Protein AF-A0AAN0T5A9-F1 (afdb_monomer_lite)

Secondary structure (DSSP, 8-state):
-PPP-S---HHHHHHHHHHSTTHHHHHHT-HHHHHHHHHHHHHHHHHHTHHHHHHHHHTT-HHHHHHH--HHHHTHHHHHHHHHHHHHHHHHHHHHHHHHHTTPPPPSS---SHHHHHHHHHHHHHHHHHTTTS-GGG-GGGGGGGSHHHHHHHHHHHHHHHHHHHHHHHHHTT-

Radius of gyration: 19.61 Å; chains: 1; bounding box: 58×26×52 Å

Organism: Heyndrickxia coagulans (NCBI:txid1398)

Foldseek 3Di:
DDQDQAADDLVLLLLLLLLPQLRLCVSLVVNVNSVVLRVLRVVLCVVQVQVVLVLCVLVVNNVVSVVRGDVVSVVVNVVSSVVSSVVSSVSSVVSVVVNVVVVNDHDPDDDDCSQLQSLLSVQLVCLLSCLVPDPCVVPVVSVVSNPSRVSSRVRSNVSSVVSVVVVVVVVVVVD

Structure (mmCIF, N/CA/C/O backbone):
data_AF-A0AAN0T5A9-F1
#
_entry.id   AF-A0AAN0T5A9-F1
#
loop_
_atom_site.group_PDB
_atom_site.id
_atom_site.type_symbol
_atom_site.label_atom_id
_atom_site.label_alt_id
_atom_site.label_comp_id
_atom_site.label_asym_id
_atom_site.label_entity_id
_atom_site.label_seq_id
_atom_site.pdbx_PDB_ins_code
_atom_site.Cartn_x
_atom_site.Cartn_y
_atom_site.Cartn_z
_atom_site.occupancy
_atom_site.B_iso_or_equiv
_atom_site.auth_seq_id
_atom_site.auth_comp_id
_atom_site.auth_asym_id
_atom_site.auth_atom_id
_atom_site.pdbx_PDB_model_num
ATOM 1 N N . MET A 1 1 ? -25.181 -9.055 3.491 1.00 51.00 1 MET A N 1
ATOM 2 C CA . MET A 1 1 ? -23.795 -8.916 3.990 1.00 51.00 1 MET A CA 1
ATOM 3 C C . MET A 1 1 ? -23.854 -8.723 5.496 1.00 51.00 1 MET A C 1
ATOM 5 O O . MET A 1 1 ? -24.549 -7.815 5.941 1.00 51.00 1 MET A O 1
ATOM 9 N N . GLU A 1 2 ? -23.212 -9.596 6.272 1.00 51.78 2 GLU A N 1
ATOM 10 C CA . GLU A 1 2 ? -23.085 -9.425 7.726 1.00 51.78 2 GLU A CA 1
ATOM 11 C C . GLU A 1 2 ? -22.367 -8.107 8.039 1.00 51.78 2 GLU A C 1
ATOM 13 O O . GLU A 1 2 ? -21.349 -7.779 7.429 1.00 51.78 2 GLU A O 1
ATOM 18 N N . LYS A 1 3 ? -22.914 -7.317 8.967 1.00 59.12 3 LYS A N 1
ATOM 19 C CA . LYS A 1 3 ? -22.280 -6.063 9.387 1.00 59.12 3 LYS A CA 1
ATOM 20 C C . LYS A 1 3 ? -21.057 -6.392 10.254 1.00 59.12 3 LYS A C 1
ATOM 22 O O . LYS A 1 3 ? -21.175 -7.250 11.127 1.00 59.12 3 LYS A O 1
ATOM 27 N N . PRO A 1 4 ? -19.919 -5.697 10.081 1.00 63.16 4 PRO A N 1
ATOM 28 C CA . PRO A 1 4 ? -18.722 -5.958 10.873 1.00 63.16 4 PRO A CA 1
ATOM 29 C C . PRO A 1 4 ? -19.014 -5.799 12.371 1.00 63.16 4 PRO A C 1
ATOM 31 O O . PRO A 1 4 ? -19.682 -4.851 12.783 1.00 63.16 4 PRO A O 1
ATOM 34 N N . THR A 1 5 ? -18.515 -6.743 13.171 1.00 74.56 5 THR A N 1
ATOM 35 C CA . THR A 1 5 ? -18.669 -6.798 14.638 1.00 74.56 5 THR A CA 1
ATOM 36 C C . THR A 1 5 ? -17.423 -6.325 15.389 1.00 74.56 5 THR A C 1
ATOM 38 O O . THR A 1 5 ? -17.465 -6.137 16.600 1.00 74.56 5 THR A O 1
ATOM 41 N N . ASN A 1 6 ? -16.316 -6.107 14.672 1.00 84.94 6 ASN A N 1
ATOM 42 C CA . ASN A 1 6 ? -15.004 -5.817 15.241 1.00 84.94 6 ASN A CA 1
ATOM 43 C C . ASN A 1 6 ? -14.445 -4.488 14.737 1.00 84.94 6 ASN A C 1
ATOM 45 O O . ASN A 1 6 ? -14.528 -4.181 13.545 1.00 84.94 6 ASN A O 1
ATOM 49 N N . TYR A 1 7 ? -13.791 -3.758 15.641 1.00 90.25 7 TYR A N 1
ATOM 50 C CA . TYR A 1 7 ? -13.063 -2.537 15.311 1.00 90.25 7 TYR A CA 1
ATOM 51 C C . TYR A 1 7 ? -11.946 -2.798 14.298 1.00 90.25 7 TYR A C 1
ATOM 53 O O . TYR A 1 7 ? -11.217 -3.792 14.368 1.00 90.25 7 TYR A O 1
ATOM 61 N N . LYS A 1 8 ? -11.774 -1.848 13.385 1.00 91.19 8 LYS A N 1
ATOM 62 C CA . LYS A 1 8 ? -10.734 -1.834 12.359 1.00 91.19 8 LYS A CA 1
ATOM 63 C C . LYS A 1 8 ? -9.715 -0.752 12.684 1.00 91.19 8 LYS A C 1
ATOM 65 O O . LYS A 1 8 ? -10.056 0.329 13.147 1.00 91.19 8 LYS A O 1
ATOM 70 N N . SER A 1 9 ? -8.436 -1.021 12.456 1.00 91.31 9 SER A N 1
ATOM 71 C CA . SER A 1 9 ? -7.390 -0.004 12.570 1.00 91.31 9 SER A CA 1
ATOM 72 C C . SER A 1 9 ? -7.294 0.756 11.243 1.00 91.31 9 SER A C 1
ATOM 74 O O . SER A 1 9 ? -6.902 0.145 10.248 1.00 91.31 9 SER A O 1
ATOM 76 N N . PRO A 1 10 ? -7.589 2.071 11.189 1.00 92.19 10 PRO A N 1
ATOM 77 C CA . PRO A 1 10 ? -7.497 2.830 9.939 1.00 92.19 10 PRO A CA 1
ATOM 78 C C . PRO A 1 10 ? -6.076 2.871 9.377 1.00 92.19 10 PRO A C 1
ATOM 80 O O . PRO A 1 10 ? -5.870 2.756 8.175 1.00 92.19 10 PRO A O 1
ATOM 83 N N . VAL A 1 11 ? -5.078 2.941 10.263 1.00 89.81 11 VAL A N 1
ATOM 84 C CA . VAL A 1 11 ? -3.662 2.876 9.877 1.00 89.81 11 VAL A CA 1
ATOM 85 C C . VAL A 1 11 ? -3.325 1.514 9.274 1.00 89.81 11 VAL A C 1
ATOM 87 O O . VAL A 1 11 ? -2.582 1.449 8.305 1.00 89.81 11 VAL A O 1
ATOM 90 N N . ALA A 1 12 ? -3.894 0.424 9.804 1.00 89.38 12 ALA A N 1
ATOM 91 C CA . ALA A 1 12 ? -3.700 -0.897 9.212 1.00 89.38 12 ALA A CA 1
ATOM 92 C C . ALA A 1 12 ? -4.299 -0.972 7.804 1.00 89.38 12 ALA A C 1
ATOM 94 O O . ALA A 1 12 ? -3.632 -1.452 6.898 1.00 89.38 12 ALA A O 1
ATOM 95 N N . ALA A 1 13 ? -5.522 -0.469 7.617 1.00 92.81 13 ALA A N 1
ATOM 96 C CA . ALA A 1 13 ? -6.178 -0.437 6.311 1.00 92.81 13 ALA A CA 1
ATOM 97 C C . ALA A 1 13 ? -5.364 0.363 5.273 1.00 92.81 13 ALA A C 1
ATOM 99 O O . ALA A 1 13 ? -5.230 -0.062 4.125 1.00 92.81 13 ALA A O 1
ATOM 100 N N . LEU A 1 14 ? -4.771 1.484 5.697 1.00 92.06 14 LEU A N 1
ATOM 101 C CA . LEU A 1 14 ? -3.892 2.309 4.866 1.00 92.06 14 LEU A CA 1
ATOM 102 C C . LEU A 1 14 ? -2.606 1.565 4.491 1.00 92.06 14 LEU A C 1
ATOM 104 O O . LEU A 1 14 ? -2.291 1.470 3.311 1.00 92.06 14 LEU A O 1
ATOM 108 N N . LEU A 1 15 ? -1.897 0.995 5.472 1.00 88.19 15 LEU A N 1
ATOM 109 C CA . LEU A 1 15 ? -0.663 0.238 5.228 1.00 88.19 15 LEU A CA 1
ATOM 110 C C . LEU A 1 15 ? -0.907 -0.961 4.307 1.00 88.19 15 LEU A C 1
ATOM 112 O O . LEU A 1 15 ? -0.128 -1.203 3.393 1.00 88.19 15 LEU A O 1
ATOM 116 N N . TRP A 1 16 ? -2.015 -1.678 4.494 1.00 89.62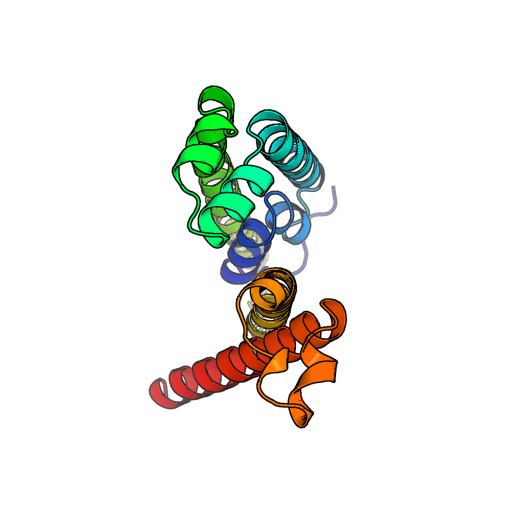 16 TRP A N 1
ATOM 117 C CA . TRP A 1 16 ? -2.387 -2.770 3.599 1.00 89.62 16 TRP A CA 1
ATOM 118 C C . TRP A 1 16 ? -2.658 -2.286 2.172 1.00 89.62 16 TRP A C 1
ATOM 120 O O . TRP A 1 16 ? -2.176 -2.912 1.238 1.00 89.62 16 TRP A O 1
ATOM 130 N N . SER A 1 17 ? -3.343 -1.152 1.996 1.00 92.00 17 SER A N 1
ATOM 131 C CA . SER A 1 17 ? -3.570 -0.564 0.662 1.00 92.00 17 SER A CA 1
ATOM 132 C C . SER A 1 17 ? -2.295 -0.045 0.005 1.00 92.00 17 SER A C 1
ATOM 134 O O . SER A 1 17 ? -2.210 -0.026 -1.215 1.00 92.00 17 SER A O 1
ATOM 136 N N . PHE A 1 18 ? -1.317 0.390 0.802 1.00 89.25 18 PHE A N 1
ATOM 137 C CA . PHE A 1 18 ? -0.010 0.799 0.299 1.00 89.25 18 PHE A CA 1
ATOM 138 C C . 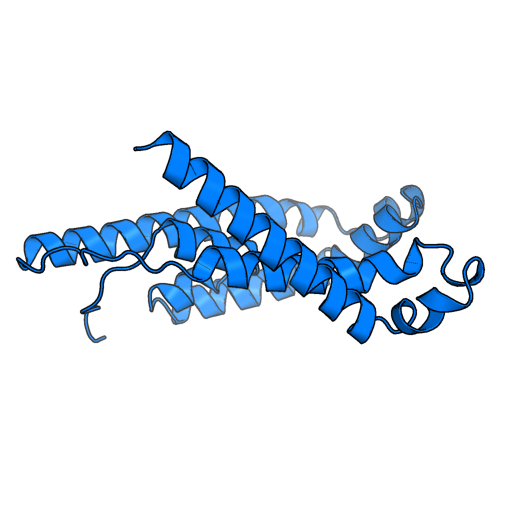PHE A 1 18 ? 0.827 -0.400 -0.154 1.00 89.25 18 PHE A C 1
ATOM 140 O O . PHE A 1 18 ? 1.537 -0.301 -1.145 1.00 89.25 18 PHE A O 1
ATOM 147 N N . ALA A 1 19 ? 0.748 -1.528 0.564 1.00 86.19 19 ALA A N 1
ATOM 148 C CA . ALA A 1 19 ? 1.436 -2.756 0.165 1.00 86.19 19 ALA A CA 1
ATOM 149 C C . ALA A 1 19 ? 0.908 -3.286 -1.175 1.00 86.19 19 ALA A C 1
ATOM 151 O O . ALA A 1 19 ? 1.693 -3.718 -2.012 1.00 86.19 19 ALA A O 1
ATOM 152 N N . LEU A 1 20 ? -0.415 -3.263 -1.352 1.00 88.19 20 LEU A N 1
ATOM 153 C CA . LEU A 1 20 ? -1.068 -3.575 -2.615 1.00 88.19 20 LEU A CA 1
ATOM 154 C C . LEU A 1 20 ? -2.473 -2.948 -2.630 1.00 88.19 20 LEU A C 1
ATOM 156 O O . LEU A 1 20 ? -3.284 -3.254 -1.741 1.00 88.19 20 LEU A O 1
ATOM 160 N N . PRO A 1 21 ? -2.807 -2.107 -3.622 1.00 93.81 21 PRO A N 1
ATOM 161 C CA . PRO A 1 21 ? -4.171 -1.628 -3.806 1.00 93.81 21 PRO A CA 1
ATOM 162 C C . PRO A 1 21 ? -5.189 -2.779 -3.806 1.00 93.81 21 PRO A C 1
ATOM 164 O O . PRO A 1 21 ? -4.998 -3.811 -4.445 1.00 93.81 21 PRO A O 1
ATOM 167 N N . GLY A 1 22 ? -6.263 -2.628 -3.026 1.00 94.31 22 GLY A N 1
ATOM 168 C CA . GLY A 1 22 ? -7.275 -3.667 -2.801 1.00 94.31 22 GLY A CA 1
ATOM 169 C C . GLY A 1 22 ? -7.152 -4.414 -1.466 1.00 94.31 22 GLY A C 1
ATOM 170 O O . GLY A 1 22 ? -8.165 -4.835 -0.899 1.00 94.31 22 GLY A O 1
ATOM 171 N N . PHE A 1 23 ? -5.955 -4.530 -0.878 1.00 93.69 23 PHE A N 1
ATOM 172 C CA . PHE A 1 23 ? -5.785 -5.244 0.398 1.00 93.69 23 PHE A CA 1
ATOM 173 C C . PHE A 1 23 ? -6.427 -4.524 1.590 1.00 93.69 23 PHE A C 1
ATOM 175 O O . PHE A 1 23 ? -6.964 -5.177 2.487 1.00 93.69 23 PHE A O 1
ATOM 182 N N . GLY A 1 24 ? -6.435 -3.188 1.619 1.00 93.81 24 GLY A N 1
ATOM 183 C CA . GLY A 1 24 ? -7.143 -2.449 2.671 1.00 93.81 24 GLY A CA 1
ATOM 184 C C . GLY A 1 24 ? -8.663 -2.609 2.596 1.00 93.81 24 GLY A C 1
ATOM 185 O O . GLY A 1 24 ? -9.333 -2.666 3.627 1.00 93.81 24 GLY A O 1
ATOM 186 N N . GLN A 1 25 ? -9.211 -2.756 1.391 1.00 96.69 25 GLN A N 1
ATOM 187 C CA . GLN A 1 25 ? -10.626 -3.047 1.172 1.00 96.69 25 GLN A CA 1
ATOM 188 C C . GLN A 1 25 ? -10.972 -4.456 1.656 1.00 96.69 25 GLN A C 1
ATOM 190 O O . GLN A 1 25 ? -11.945 -4.623 2.393 1.00 96.69 25 GLN A O 1
ATOM 195 N N . PHE A 1 26 ? -10.130 -5.452 1.362 1.00 95.06 26 PHE A N 1
ATOM 196 C CA . PHE A 1 26 ? -10.268 -6.789 1.947 1.00 95.06 26 PHE A CA 1
ATOM 197 C C . PHE A 1 26 ? -10.179 -6.777 3.470 1.00 95.06 26 PHE A C 1
ATOM 199 O O . PHE A 1 26 ? -10.999 -7.407 4.137 1.00 95.06 26 PHE A O 1
ATOM 206 N N . TYR A 1 27 ? -9.248 -6.009 4.037 1.00 93.12 27 TYR A N 1
ATOM 207 C CA . TYR A 1 27 ? -9.143 -5.837 5.484 1.00 93.12 27 TYR A CA 1
ATOM 208 C C . TYR A 1 27 ? -10.442 -5.289 6.104 1.00 93.12 27 TYR A C 1
ATOM 210 O O . TYR A 1 27 ? -10.837 -5.709 7.199 1.00 93.12 27 TYR A O 1
ATOM 218 N N . ASN A 1 28 ? -11.133 -4.390 5.401 1.00 94.44 28 ASN A N 1
ATOM 219 C CA . ASN A 1 28 ? -12.409 -3.817 5.827 1.00 94.44 28 ASN A CA 1
ATOM 220 C C . ASN A 1 28 ? -13.628 -4.711 5.535 1.00 94.44 28 ASN A C 1
ATOM 222 O O . ASN A 1 28 ? -14.683 -4.478 6.119 1.00 94.44 28 ASN A O 1
ATOM 226 N N . GLY A 1 29 ? -13.477 -5.754 4.714 1.00 94.06 29 GLY A N 1
ATOM 227 C CA . GLY A 1 29 ? -14.562 -6.648 4.291 1.00 94.06 29 GLY A CA 1
ATOM 228 C C . GLY A 1 29 ? -15.291 -6.204 3.017 1.00 94.06 29 GLY A C 1
ATOM 229 O O . GLY A 1 29 ? -16.291 -6.811 2.643 1.00 94.06 29 GLY A O 1
ATOM 230 N N . ASP A 1 30 ? -14.797 -5.179 2.320 1.00 94.88 30 ASP A N 1
ATOM 231 C CA . ASP A 1 30 ? -15.366 -4.712 1.053 1.00 94.88 30 ASP A CA 1
ATOM 232 C C . ASP A 1 30 ? -14.768 -5.512 -0.122 1.00 94.88 30 ASP A C 1
ATOM 234 O O . ASP A 1 30 ? -13.999 -4.995 -0.933 1.00 94.88 30 ASP A O 1
ATOM 238 N N . TYR A 1 31 ? -15.095 -6.807 -0.203 1.00 95.44 31 TYR A N 1
ATOM 239 C CA . TYR A 1 31 ? -14.435 -7.750 -1.120 1.00 95.44 31 TYR A CA 1
ATOM 240 C C . TYR A 1 31 ? -14.560 -7.392 -2.601 1.00 95.44 31 TYR A C 1
ATOM 242 O O . TYR A 1 31 ? -13.590 -7.519 -3.343 1.00 95.44 31 TYR A O 1
ATOM 250 N N . LEU A 1 32 ? -15.726 -6.908 -3.033 1.00 96.31 32 LEU A N 1
ATOM 251 C CA . LEU A 1 32 ? -15.934 -6.526 -4.430 1.00 96.31 32 LEU A CA 1
ATOM 252 C C . LEU A 1 32 ? -15.002 -5.375 -4.840 1.00 96.31 32 LEU A C 1
ATOM 254 O O . LEU A 1 32 ? -14.351 -5.445 -5.879 1.00 96.31 32 LEU A O 1
ATOM 258 N N . LEU A 1 33 ? -14.897 -4.346 -3.993 1.00 95.25 33 LEU A N 1
ATOM 259 C CA . LEU A 1 33 ? -13.987 -3.221 -4.220 1.00 95.25 33 LEU A CA 1
ATOM 260 C C . LEU A 1 33 ? -12.524 -3.653 -4.112 1.00 95.25 33 LEU A C 1
ATOM 262 O O . LEU A 1 33 ? -11.704 -3.214 -4.910 1.00 95.25 33 LEU A O 1
ATOM 266 N N . GLY A 1 34 ? -12.199 -4.536 -3.164 1.00 96.62 34 GLY A N 1
ATOM 267 C CA . GLY A 1 34 ? -10.850 -5.086 -3.033 1.00 96.62 34 GLY A CA 1
ATOM 268 C C . GLY A 1 34 ? -10.394 -5.832 -4.282 1.00 96.62 34 GLY A C 1
ATOM 269 O O . GLY A 1 34 ? -9.292 -5.592 -4.768 1.00 96.62 34 GLY A O 1
ATOM 270 N N . PHE A 1 35 ? -11.266 -6.665 -4.853 1.00 97.31 35 PHE A N 1
ATOM 271 C CA . PHE A 1 35 ? -10.986 -7.356 -6.108 1.00 97.31 35 PHE A CA 1
ATOM 272 C C . PHE A 1 35 ? -10.843 -6.381 -7.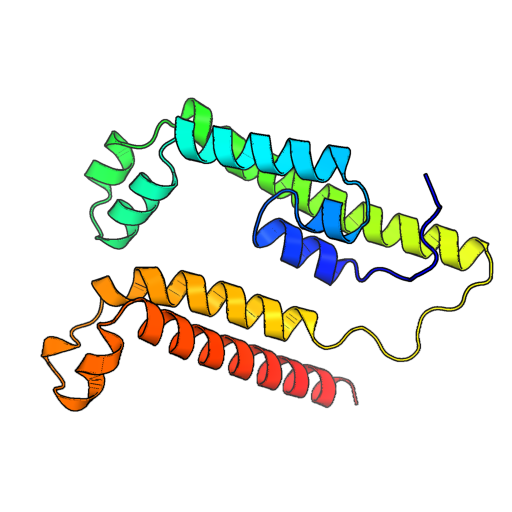282 1.00 97.31 35 PHE A C 1
ATOM 274 O O . PHE A 1 35 ? -9.898 -6.501 -8.058 1.00 97.31 35 PHE A O 1
ATOM 281 N N . LEU A 1 36 ? -11.733 -5.387 -7.387 1.00 97.12 36 LEU A N 1
ATOM 282 C CA . LEU A 1 36 ? -11.675 -4.379 -8.447 1.00 97.12 36 LEU A CA 1
ATOM 283 C C . LEU A 1 36 ? -10.352 -3.603 -8.426 1.00 97.12 36 LEU A C 1
ATOM 285 O O . LEU A 1 36 ? -9.708 -3.469 -9.463 1.00 97.12 36 LEU A O 1
ATOM 289 N N . PHE A 1 37 ? -9.929 -3.118 -7.257 1.00 96.81 37 PHE A N 1
ATOM 290 C CA . PHE A 1 37 ? -8.675 -2.376 -7.140 1.00 96.81 37 PHE A CA 1
ATOM 291 C C . PHE A 1 37 ? -7.450 -3.242 -7.395 1.00 96.81 37 PHE A C 1
ATOM 293 O O . PHE A 1 37 ? -6.520 -2.773 -8.039 1.00 96.81 37 PHE A O 1
ATOM 300 N N . MET A 1 38 ? -7.461 -4.503 -6.964 1.00 95.62 38 MET A N 1
ATOM 301 C CA . MET A 1 38 ? -6.379 -5.433 -7.278 1.00 95.62 38 MET A CA 1
ATOM 302 C C . MET A 1 38 ? -6.284 -5.706 -8.782 1.00 95.62 38 MET A C 1
ATOM 304 O O . MET A 1 38 ? -5.196 -5.673 -9.347 1.00 95.62 38 MET A O 1
ATOM 308 N N . ALA A 1 39 ? -7.413 -5.957 -9.448 1.00 96.50 39 ALA A N 1
ATOM 309 C CA . ALA A 1 39 ? -7.435 -6.163 -10.892 1.00 96.50 39 ALA A CA 1
ATOM 310 C C . ALA A 1 39 ? -6.952 -4.913 -11.643 1.00 96.50 39 ALA A C 1
ATOM 312 O O . ALA A 1 39 ? -6.171 -5.020 -12.591 1.00 96.50 39 ALA A O 1
ATOM 313 N N . LEU A 1 40 ? -7.376 -3.728 -11.194 1.00 95.69 40 LEU A N 1
ATOM 314 C CA . LEU A 1 40 ? -6.956 -2.453 -11.765 1.00 95.69 40 LEU A CA 1
ATOM 315 C C . LEU A 1 40 ? -5.455 -2.211 -11.568 1.00 95.69 40 LEU A C 1
ATOM 317 O O . LEU A 1 40 ? -4.780 -1.834 -12.518 1.00 95.69 40 LEU A O 1
ATOM 321 N N . GLU A 1 41 ? -4.930 -2.489 -10.379 1.00 94.12 41 GLU A N 1
ATOM 322 C CA . GLU A 1 41 ? -3.504 -2.396 -10.062 1.00 94.12 41 GLU A CA 1
ATOM 323 C C . GLU A 1 41 ? -2.659 -3.293 -10.968 1.00 94.12 41 GLU A C 1
ATOM 325 O O . GLU A 1 41 ? -1.716 -2.826 -11.603 1.00 94.12 41 GLU A O 1
ATOM 330 N N . LEU A 1 42 ? -3.032 -4.570 -11.094 1.00 94.00 42 LEU A N 1
ATOM 331 C CA . LEU A 1 42 ? -2.333 -5.512 -11.970 1.00 94.00 42 LEU A CA 1
ATOM 332 C C . LEU A 1 42 ? -2.391 -5.066 -13.436 1.00 94.00 42 LEU A C 1
ATOM 334 O O . LEU A 1 42 ? -1.392 -5.153 -14.151 1.00 94.00 42 LEU A O 1
ATOM 338 N N . THR A 1 43 ? -3.541 -4.548 -13.873 1.00 96.44 43 THR A N 1
ATOM 339 C CA . THR A 1 43 ? -3.732 -4.045 -15.238 1.00 96.44 43 THR A CA 1
ATOM 340 C C . THR A 1 43 ? -2.855 -2.826 -15.503 1.00 96.44 43 THR A C 1
ATOM 342 O O . THR A 1 43 ? -2.111 -2.817 -16.481 1.00 96.44 43 THR A O 1
ATOM 345 N N . ILE A 1 44 ? -2.896 -1.817 -14.629 1.00 95.62 44 ILE A N 1
ATOM 346 C CA . ILE A 1 44 ? -2.092 -0.598 -14.769 1.00 95.62 44 ILE A CA 1
ATOM 347 C C . ILE A 1 44 ? -0.611 -0.950 -14.728 1.00 95.62 44 ILE A C 1
ATOM 349 O O . ILE A 1 44 ? 0.131 -0.502 -15.598 1.00 95.62 44 ILE A O 1
ATOM 353 N N . ASN A 1 45 ? -0.169 -1.770 -13.771 1.00 93.00 45 ASN A N 1
ATOM 354 C CA . ASN A 1 45 ? 1.231 -2.165 -13.646 1.00 93.00 45 ASN A CA 1
ATOM 355 C C . ASN A 1 45 ? 1.740 -2.868 -14.916 1.00 93.00 45 ASN A C 1
ATOM 357 O O . ASN A 1 45 ? 2.807 -2.524 -15.431 1.00 93.00 45 ASN A O 1
ATOM 361 N N . HIS A 1 46 ? 0.944 -3.792 -15.461 1.00 94.50 46 HIS A N 1
ATOM 362 C CA . HIS A 1 46 ? 1.286 -4.508 -16.684 1.00 94.50 46 HIS A CA 1
ATOM 363 C C . HIS A 1 46 ? 1.318 -3.585 -17.911 1.00 94.50 46 HIS A C 1
ATOM 365 O O . HIS A 1 46 ? 2.328 -3.541 -18.612 1.00 94.50 46 HIS A O 1
ATOM 371 N N . GLN A 1 47 ? 0.256 -2.808 -18.143 1.00 97.12 47 GLN A N 1
ATOM 372 C CA . GLN A 1 47 ? 0.132 -1.940 -19.321 1.00 97.12 47 GLN A CA 1
ATOM 373 C C . GLN A 1 47 ? 1.138 -0.782 -19.315 1.00 97.12 47 GLN A C 1
ATOM 375 O O . GLN A 1 47 ? 1.676 -0.413 -20.357 1.00 97.12 47 GLN A O 1
ATOM 380 N N . SER A 1 48 ? 1.441 -0.230 -18.138 1.00 96.12 48 SER A N 1
ATOM 381 C CA . SER A 1 48 ? 2.456 0.821 -17.980 1.00 96.12 48 SER A CA 1
ATOM 382 C C . SER A 1 48 ? 3.888 0.299 -18.054 1.00 96.12 48 SER A C 1
ATOM 384 O O . SER A 1 48 ? 4.809 1.094 -18.224 1.00 96.12 48 SER A O 1
ATOM 386 N N . ARG A 1 49 ? 4.101 -1.018 -17.912 1.00 94.81 49 ARG A N 1
ATOM 387 C CA . ARG A 1 49 ? 5.428 -1.635 -17.733 1.00 94.81 49 ARG A CA 1
ATOM 388 C C . ARG A 1 49 ? 6.189 -1.039 -16.540 1.00 94.81 49 ARG A C 1
ATOM 390 O O . ARG A 1 49 ? 7.420 -1.010 -16.534 1.00 94.81 49 ARG A O 1
ATOM 397 N N . LEU A 1 50 ? 5.460 -0.592 -15.512 1.00 89.81 50 LEU A N 1
ATOM 398 C CA . LEU A 1 50 ? 6.012 0.142 -14.371 1.00 89.81 50 LEU A CA 1
ATOM 399 C C . LEU A 1 50 ? 7.098 -0.647 -13.633 1.00 89.81 50 LEU A C 1
ATOM 401 O O . LEU A 1 50 ? 8.162 -0.101 -13.360 1.00 89.81 50 LEU A O 1
ATOM 405 N N . ASN A 1 51 ? 6.875 -1.938 -13.363 1.00 89.25 51 ASN A N 1
ATOM 406 C CA . ASN A 1 51 ? 7.872 -2.771 -12.679 1.00 89.25 51 ASN A CA 1
ATOM 407 C C . ASN A 1 51 ? 9.194 -2.852 -13.456 1.00 89.25 51 ASN A C 1
ATOM 409 O O . ASN A 1 51 ? 10.263 -2.823 -12.854 1.00 89.25 51 ASN A O 1
ATOM 413 N N . LEU A 1 52 ? 9.136 -2.913 -14.789 1.00 88.88 52 LEU A N 1
ATOM 414 C CA . LEU A 1 52 ? 10.337 -2.945 -15.622 1.00 88.88 52 LEU A CA 1
ATOM 415 C C . LEU A 1 52 ? 11.062 -1.593 -15.606 1.00 88.88 52 LEU A C 1
ATOM 417 O O . LEU A 1 52 ? 12.284 -1.555 -15.487 1.00 88.88 52 LEU A O 1
ATOM 421 N N . ALA A 1 53 ? 10.316 -0.489 -15.668 1.00 89.44 53 ALA A N 1
ATOM 422 C CA . ALA A 1 53 ? 10.879 0.852 -15.544 1.00 89.44 53 ALA A CA 1
ATOM 423 C C . ALA A 1 53 ? 11.567 1.064 -14.183 1.00 89.44 53 ALA A C 1
ATOM 425 O O . ALA A 1 53 ? 12.653 1.636 -14.123 1.00 89.44 53 ALA A O 1
ATOM 426 N N . ILE A 1 54 ? 10.978 0.540 -13.102 1.00 85.75 54 ILE A N 1
ATOM 427 C CA . ILE A 1 54 ? 11.569 0.548 -11.758 1.00 85.75 54 ILE A CA 1
ATOM 428 C C . ILE A 1 54 ? 12.868 -0.270 -11.719 1.00 85.75 54 ILE A C 1
ATOM 430 O O . ILE A 1 54 ? 13.845 0.187 -11.133 1.00 85.75 54 ILE A O 1
ATOM 434 N N . ILE A 1 55 ? 12.918 -1.443 -12.362 1.00 84.62 55 ILE A N 1
ATOM 435 C CA . ILE A 1 55 ? 14.150 -2.247 -12.456 1.00 84.62 55 ILE A CA 1
ATOM 436 C C . ILE A 1 55 ? 15.268 -1.457 -13.150 1.00 84.62 55 ILE A C 1
ATOM 438 O O . ILE A 1 55 ? 16.386 -1.419 -12.641 1.00 84.62 55 ILE A O 1
ATOM 442 N N . TYR A 1 56 ? 14.975 -0.783 -14.265 1.00 85.62 56 TYR A N 1
ATOM 443 C CA . TYR A 1 56 ? 15.961 0.065 -14.942 1.00 85.62 56 TYR A CA 1
ATOM 444 C C . TYR A 1 56 ? 16.403 1.259 -14.091 1.00 85.62 56 TYR A C 1
ATOM 446 O O . TYR A 1 56 ? 17.593 1.562 -14.050 1.00 85.62 56 TYR A O 1
ATOM 454 N N . ALA A 1 57 ? 15.474 1.906 -13.380 1.00 78.38 57 ALA A N 1
ATOM 455 C CA . ALA A 1 57 ? 15.796 2.991 -12.455 1.00 78.38 57 ALA A CA 1
ATOM 456 C C . ALA A 1 57 ? 16.712 2.515 -11.320 1.00 78.38 57 ALA A C 1
ATOM 458 O O . ALA A 1 57 ? 17.628 3.228 -10.921 1.00 78.38 57 ALA A O 1
ATOM 459 N N . PHE A 1 58 ? 16.494 1.292 -10.832 1.00 76.62 58 PHE A N 1
ATOM 460 C CA . PHE A 1 58 ? 17.394 0.665 -9.881 1.00 76.62 58 PHE A CA 1
ATOM 461 C C . PHE A 1 58 ? 18.779 0.416 -10.502 1.00 76.62 58 PHE A C 1
ATOM 463 O O . PHE A 1 58 ? 19.784 0.759 -9.903 1.00 76.62 58 PHE A O 1
ATOM 470 N N . GLN A 1 59 ? 18.878 -0.056 -11.739 1.00 84.50 59 GLN A N 1
ATOM 471 C CA . GLN A 1 59 ? 20.170 -0.220 -12.426 1.00 84.50 59 GLN A CA 1
ATOM 472 C C . GLN A 1 59 ? 20.850 1.103 -12.840 1.00 84.50 59 GLN A C 1
ATOM 474 O O . GLN A 1 59 ? 21.777 1.077 -13.647 1.00 84.50 59 GLN A O 1
ATOM 479 N N . GLU A 1 60 ? 20.373 2.252 -12.347 1.00 81.56 60 GLU A N 1
ATOM 480 C CA . GLU A 1 60 ? 20.818 3.602 -12.726 1.00 81.56 60 GLU A CA 1
ATOM 481 C C . GLU A 1 60 ? 20.702 3.881 -14.240 1.00 81.56 60 GLU A C 1
ATOM 483 O O . GLU A 1 60 ? 21.280 4.827 -14.773 1.00 81.56 60 GLU A O 1
ATOM 488 N N . ASN A 1 61 ? 19.905 3.081 -14.953 1.00 87.69 61 ASN A N 1
ATOM 489 C CA . ASN A 1 61 ? 19.702 3.170 -16.392 1.00 87.69 61 ASN A CA 1
ATOM 490 C C . ASN A 1 61 ? 18.387 3.893 -16.706 1.00 87.69 61 ASN A C 1
ATOM 492 O O . ASN A 1 61 ? 17.412 3.311 -17.189 1.00 87.69 61 ASN A O 1
ATOM 496 N N . PHE A 1 62 ? 18.349 5.184 -16.384 1.00 88.88 62 PHE A N 1
ATOM 497 C CA . PHE A 1 62 ? 17.130 5.988 -16.483 1.00 88.88 62 PHE A CA 1
ATOM 498 C C . PHE A 1 62 ? 16.633 6.161 -17.921 1.00 88.88 62 PHE A C 1
ATOM 500 O O . PHE A 1 62 ? 15.423 6.174 -18.131 1.00 88.88 62 PHE A O 1
ATOM 507 N N . GLU A 1 63 ? 17.529 6.228 -18.914 1.00 94.62 63 GLU A N 1
ATOM 508 C CA . GLU A 1 63 ? 17.129 6.327 -20.325 1.00 94.62 63 GLU A CA 1
ATOM 509 C C . GLU A 1 63 ? 16.281 5.129 -20.747 1.00 94.62 63 GLU A C 1
ATOM 511 O O . GLU A 1 63 ? 15.154 5.300 -21.216 1.00 94.62 63 GLU A O 1
ATOM 516 N N . ASN A 1 64 ? 16.762 3.905 -20.504 1.00 91.19 64 ASN A N 1
ATOM 517 C CA . ASN A 1 64 ? 15.977 2.714 -20.818 1.00 91.19 64 ASN A CA 1
ATOM 518 C C . ASN A 1 64 ? 14.687 2.659 -19.997 1.00 91.19 64 ASN A C 1
ATOM 520 O O . ASN A 1 64 ? 13.650 2.280 -20.537 1.00 91.19 64 ASN A O 1
ATOM 524 N N . GLY A 1 65 ? 14.715 3.100 -18.735 1.00 91.00 65 GLY A N 1
ATOM 525 C CA . GLY A 1 65 ? 13.515 3.240 -17.907 1.00 91.00 65 GLY A CA 1
ATOM 526 C C . GLY A 1 65 ? 12.444 4.130 -18.551 1.00 91.00 65 GLY A C 1
ATOM 527 O O . GLY A 1 65 ? 11.278 3.739 -18.618 1.00 91.00 65 GLY A O 1
ATOM 528 N N . HIS A 1 66 ? 12.842 5.288 -19.082 1.00 93.06 66 HIS A N 1
ATOM 529 C CA . HIS A 1 66 ? 11.958 6.217 -19.791 1.00 93.06 66 HIS A CA 1
ATOM 530 C C . HIS A 1 66 ? 11.459 5.669 -21.131 1.00 93.06 66 HIS A C 1
ATOM 532 O O . HIS A 1 66 ? 10.317 5.926 -21.505 1.00 93.06 66 HIS A O 1
ATOM 538 N N . HIS A 1 67 ? 12.273 4.883 -21.838 1.00 95.31 67 HIS A N 1
ATOM 539 C CA . HIS A 1 67 ? 11.868 4.269 -23.102 1.00 95.31 67 HIS A CA 1
ATOM 540 C C . HIS A 1 67 ? 10.888 3.105 -22.933 1.00 95.31 67 HIS A C 1
ATOM 542 O O . HIS A 1 67 ? 10.057 2.875 -23.813 1.00 95.31 67 HIS A O 1
ATOM 548 N N . VAL A 1 68 ? 10.977 2.340 -21.839 1.00 95.31 68 VAL A N 1
ATOM 549 C CA . VAL A 1 68 ? 10.103 1.173 -21.651 1.00 95.31 68 VAL A CA 1
ATOM 550 C C . VAL A 1 68 ? 8.766 1.498 -21.007 1.00 95.31 68 VAL A C 1
ATOM 552 O O . VAL A 1 68 ? 7.819 0.741 -21.235 1.00 95.31 68 VAL A O 1
ATOM 555 N N . ILE A 1 69 ? 8.680 2.563 -20.204 1.00 95.12 69 ILE A N 1
ATOM 556 C CA . ILE A 1 69 ? 7.448 2.913 -19.497 1.00 95.12 69 ILE A CA 1
ATOM 557 C C . ILE A 1 69 ? 6.404 3.474 -20.469 1.00 95.12 69 ILE A C 1
ATOM 559 O O . ILE A 1 69 ? 6.680 4.361 -21.273 1.00 95.12 69 ILE A O 1
ATOM 563 N N . ASN A 1 70 ? 5.170 2.984 -20.371 1.00 96.62 70 ASN A N 1
ATOM 564 C CA . ASN A 1 70 ? 4.030 3.635 -21.005 1.00 96.62 70 ASN A CA 1
ATOM 565 C C . ASN A 1 70 ? 3.432 4.647 -20.017 1.00 96.62 70 ASN A C 1
ATOM 567 O O . ASN A 1 70 ? 2.784 4.279 -19.033 1.00 96.62 70 ASN A O 1
ATOM 571 N N . TYR A 1 71 ? 3.667 5.931 -20.290 1.00 93.62 71 TYR A N 1
ATOM 572 C CA . TYR A 1 71 ? 3.239 7.038 -19.436 1.00 93.62 71 TYR A CA 1
ATOM 573 C C . TYR A 1 71 ? 1.722 7.216 -19.365 1.00 93.62 71 TYR A C 1
ATOM 575 O O . TYR A 1 71 ? 1.220 7.588 -18.308 1.00 93.62 71 TYR A O 1
ATOM 583 N N . GLU A 1 72 ? 0.987 6.934 -20.443 1.00 95.25 72 GLU A N 1
ATOM 584 C CA . GLU A 1 72 ? -0.475 7.071 -20.473 1.00 95.25 72 GLU A CA 1
ATOM 585 C C . GLU A 1 72 ? -1.111 6.178 -19.409 1.00 95.25 72 GLU A C 1
ATOM 587 O O . GLU A 1 72 ? -1.922 6.637 -18.609 1.00 95.25 72 GLU A O 1
ATOM 592 N N . TRP A 1 73 ? -0.653 4.927 -19.329 1.00 95.50 73 TRP A N 1
ATOM 593 C CA . TRP A 1 73 ? -1.052 4.007 -18.269 1.00 95.50 73 TRP A CA 1
ATOM 594 C C . TRP A 1 73 ? -0.413 4.356 -16.921 1.00 95.50 73 TRP A C 1
ATOM 596 O O . TRP A 1 73 ? -1.081 4.299 -15.889 1.00 95.50 73 TRP A O 1
ATOM 606 N N . GLY A 1 74 ? 0.864 4.748 -16.914 1.00 91.38 74 GLY A N 1
ATOM 607 C CA . GLY A 1 74 ? 1.612 5.057 -15.693 1.00 91.38 74 GLY A CA 1
ATOM 608 C C . GLY A 1 74 ? 1.020 6.210 -14.875 1.00 91.38 74 GLY A C 1
ATOM 609 O O . GLY A 1 74 ? 1.030 6.154 -13.647 1.00 91.38 74 GLY A O 1
ATOM 610 N N . MET A 1 75 ? 0.438 7.221 -15.527 1.00 92.81 75 MET A N 1
ATOM 611 C CA . MET A 1 75 ? -0.187 8.365 -14.848 1.00 92.81 75 MET A CA 1
ATOM 612 C C . MET A 1 75 ? -1.407 7.983 -14.000 1.00 92.81 75 MET A C 1
ATOM 614 O O . MET A 1 75 ? -1.700 8.668 -13.020 1.00 92.81 75 MET A O 1
ATOM 618 N N . PHE A 1 76 ? -2.096 6.879 -14.310 1.00 93.19 76 PHE A N 1
ATOM 619 C CA . PHE A 1 76 ? -3.220 6.410 -13.495 1.00 93.19 76 PHE A CA 1
ATOM 620 C C . PHE A 1 76 ? -2.776 5.819 -12.155 1.00 93.19 76 PHE A C 1
ATOM 622 O O . PHE A 1 76 ? -3.537 5.867 -11.187 1.00 93.19 76 PHE A O 1
ATOM 629 N N . TYR A 1 77 ? -1.552 5.293 -12.073 1.00 90.38 77 TYR A N 1
ATOM 630 C CA . TYR A 1 77 ? -1.037 4.614 -10.886 1.00 90.38 77 TYR A CA 1
ATOM 631 C C . TYR A 1 77 ? -1.106 5.472 -9.606 1.00 90.38 77 TYR A C 1
ATOM 633 O O . TYR A 1 77 ? -1.752 5.040 -8.648 1.00 90.38 77 TYR A O 1
ATOM 641 N N . PRO A 1 78 ? -0.534 6.698 -9.543 1.00 90.88 78 PRO A N 1
ATOM 642 C CA . PRO A 1 78 ? -0.614 7.523 -8.335 1.00 90.88 78 PRO A CA 1
ATOM 643 C C . PRO A 1 78 ? -2.057 7.881 -7.955 1.00 90.88 78 PRO A C 1
ATOM 645 O O . PRO A 1 78 ? -2.386 7.915 -6.769 1.00 90.88 78 PRO A O 1
ATOM 648 N N . SER A 1 79 ? -2.937 8.114 -8.933 1.00 93.69 79 SER A N 1
ATOM 649 C CA . SER A 1 79 ? -4.347 8.430 -8.681 1.00 93.69 79 SER A CA 1
ATOM 650 C C . SER A 1 79 ? -5.096 7.246 -8.070 1.00 93.69 79 SER A C 1
ATOM 652 O O . SER A 1 79 ? -5.781 7.408 -7.057 1.00 93.69 79 SER A O 1
ATOM 654 N N . VAL A 1 80 ? -4.937 6.051 -8.647 1.00 94.12 80 VAL A N 1
ATOM 655 C CA . VAL A 1 80 ? -5.575 4.821 -8.158 1.00 94.12 80 VAL A CA 1
ATOM 656 C C . VAL A 1 80 ? -5.040 4.448 -6.783 1.00 94.12 80 VAL A C 1
ATOM 658 O O . VAL A 1 80 ? -5.835 4.185 -5.880 1.00 94.12 80 VAL A O 1
ATOM 661 N N . LEU A 1 81 ? -3.720 4.503 -6.588 1.00 92.19 81 LEU A N 1
ATOM 662 C CA . LEU A 1 81 ? -3.084 4.238 -5.302 1.00 92.19 81 LEU A CA 1
ATOM 663 C C . LEU A 1 81 ? -3.642 5.172 -4.219 1.00 92.19 81 LEU A C 1
ATOM 665 O O . LEU A 1 81 ? -4.198 4.703 -3.225 1.00 92.19 81 LEU A O 1
ATOM 669 N N . CYS A 1 82 ? -3.578 6.492 -4.425 1.00 94.81 82 CYS A N 1
ATOM 670 C CA . CYS A 1 82 ? -4.073 7.475 -3.458 1.00 94.81 82 CYS A CA 1
ATOM 671 C C . CYS A 1 82 ? -5.559 7.281 -3.130 1.00 94.81 82 CYS A C 1
ATOM 673 O O . CYS A 1 82 ? -5.944 7.349 -1.959 1.00 94.81 82 CYS A O 1
ATOM 675 N N . PHE A 1 83 ? -6.389 6.996 -4.136 1.00 96.00 83 PHE A N 1
ATOM 676 C CA . PHE A 1 83 ? -7.807 6.729 -3.922 1.00 96.00 83 PHE A CA 1
ATOM 677 C C . PHE A 1 83 ? -8.039 5.449 -3.109 1.00 96.00 83 PHE A C 1
ATOM 679 O O . PHE A 1 83 ? -8.837 5.463 -2.171 1.00 96.00 83 PHE A O 1
ATOM 686 N N . CYS A 1 84 ? -7.299 4.372 -3.389 1.00 96.12 84 CYS A N 1
ATOM 687 C CA . CYS A 1 84 ? -7.369 3.129 -2.619 1.00 96.12 84 CYS A CA 1
ATOM 688 C C . CYS A 1 84 ? -7.005 3.348 -1.149 1.00 96.12 84 CYS A C 1
ATOM 690 O O . CYS A 1 84 ? -7.726 2.877 -0.265 1.00 96.12 84 CYS A O 1
ATOM 692 N N . LEU A 1 85 ? -5.918 4.084 -0.881 1.00 95.62 85 LEU A N 1
ATOM 693 C CA . LEU A 1 85 ? -5.499 4.431 0.479 1.00 95.62 85 LEU A CA 1
ATOM 694 C C . LEU A 1 85 ? -6.574 5.245 1.203 1.00 95.62 85 LEU A C 1
ATOM 696 O O . LEU A 1 85 ? -6.949 4.916 2.332 1.00 95.62 85 LEU A O 1
ATOM 700 N N . TRP A 1 86 ? -7.070 6.302 0.554 1.00 97.38 86 TRP A N 1
ATOM 701 C CA . TRP A 1 86 ? -8.105 7.172 1.106 1.00 97.38 86 TRP A CA 1
ATOM 702 C C . TRP A 1 86 ? -9.382 6.389 1.421 1.00 97.38 86 TRP A C 1
ATOM 704 O O . TRP A 1 86 ? -9.913 6.494 2.530 1.00 97.38 86 TRP A O 1
ATOM 714 N N . GLN A 1 87 ? -9.854 5.567 0.484 1.00 97.56 87 GLN A N 1
ATOM 715 C CA . GLN A 1 87 ? -11.077 4.790 0.645 1.00 97.56 87 GLN A CA 1
ATOM 716 C C . GLN A 1 87 ? -10.931 3.796 1.803 1.00 97.56 87 GLN A C 1
ATOM 718 O O . GLN A 1 87 ? -11.776 3.782 2.701 1.00 97.56 87 GLN A O 1
ATOM 723 N N . ALA A 1 88 ? -9.836 3.028 1.851 1.00 96.81 88 ALA A N 1
ATOM 724 C CA . ALA A 1 88 ? -9.635 2.016 2.885 1.00 96.81 88 ALA A CA 1
ATOM 725 C C . ALA A 1 88 ? -9.523 2.637 4.283 1.00 96.81 88 ALA A C 1
ATOM 727 O O . ALA A 1 88 ? -10.073 2.114 5.258 1.00 96.81 88 ALA A O 1
ATOM 728 N N . PHE A 1 89 ? -8.829 3.771 4.394 1.00 96.56 89 PHE A N 1
ATOM 729 C CA . PHE A 1 89 ? -8.688 4.486 5.655 1.00 96.56 89 PHE A CA 1
ATOM 730 C C . PHE A 1 89 ? -10.035 5.011 6.166 1.00 96.56 89 PHE A C 1
ATOM 732 O O . PHE A 1 89 ? -10.389 4.793 7.330 1.00 96.56 89 PHE A O 1
ATOM 739 N N . ASN A 1 90 ? -10.804 5.686 5.307 1.00 97.19 90 ASN A N 1
ATOM 740 C CA . ASN A 1 90 ? -12.088 6.265 5.703 1.00 97.19 90 ASN A CA 1
ATOM 741 C C . ASN A 1 90 ? -13.126 5.194 6.007 1.00 97.19 90 ASN A C 1
ATOM 743 O O . ASN A 1 90 ? -13.836 5.304 7.005 1.00 97.19 90 ASN A O 1
ATOM 747 N N . ARG A 1 91 ? -13.144 4.109 5.234 1.00 97.00 91 ARG A N 1
ATOM 748 C CA . ARG A 1 91 ? -14.019 2.974 5.499 1.00 97.00 91 ARG A CA 1
ATOM 749 C C . ARG A 1 91 ? -13.754 2.337 6.860 1.00 97.00 91 ARG A C 1
ATOM 751 O O . ARG A 1 91 ? -14.691 2.041 7.596 1.00 97.00 91 ARG A O 1
ATOM 758 N N . ALA A 1 92 ? -12.489 2.172 7.245 1.00 95.62 92 ALA A N 1
ATOM 759 C CA . ALA A 1 92 ? -12.148 1.666 8.572 1.00 95.62 92 ALA A CA 1
ATOM 760 C C . ALA A 1 92 ? -12.664 2.590 9.693 1.00 95.62 92 ALA A C 1
ATOM 762 O O . ALA A 1 92 ? -13.123 2.107 10.729 1.00 95.62 92 ALA A O 1
ATOM 763 N N . LYS A 1 93 ? -12.621 3.916 9.492 1.00 95.75 93 LYS A N 1
ATOM 764 C CA . LYS A 1 93 ? -13.203 4.885 10.437 1.00 95.75 93 LYS A CA 1
ATOM 765 C C . LYS A 1 93 ? -14.726 4.800 10.489 1.00 95.75 93 LYS A C 1
ATOM 767 O O . LYS A 1 93 ? -15.281 4.832 11.580 1.00 95.75 93 LYS A O 1
ATOM 772 N N . GLU A 1 94 ? -15.381 4.676 9.342 1.00 96.12 94 GLU A N 1
ATOM 773 C CA . GLU A 1 94 ? -16.834 4.534 9.241 1.00 96.12 94 GLU A CA 1
ATOM 774 C C . GLU A 1 94 ? -17.324 3.266 9.958 1.00 96.12 94 GLU A C 1
ATOM 776 O O . GLU A 1 94 ? -18.252 3.328 10.764 1.00 96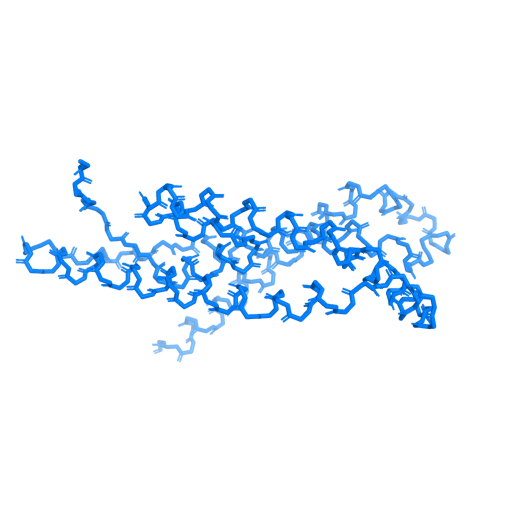.12 94 GLU A O 1
ATOM 781 N N . ILE A 1 95 ? -16.646 2.130 9.751 1.00 94.81 95 ILE A N 1
ATOM 782 C CA . ILE A 1 95 ? -16.931 0.875 10.462 1.00 94.81 95 ILE A CA 1
ATOM 783 C C . ILE A 1 95 ? -16.864 1.090 11.978 1.00 94.81 95 ILE A C 1
ATOM 785 O O . ILE A 1 95 ? -17.779 0.692 12.697 1.00 94.81 95 ILE A O 1
ATOM 789 N N . ASN A 1 96 ? -15.811 1.748 12.463 1.00 93.94 96 ASN A N 1
ATOM 790 C CA . ASN A 1 96 ? -15.654 2.032 13.889 1.00 93.94 96 ASN A CA 1
ATOM 791 C C . ASN A 1 96 ? -16.749 2.959 14.420 1.00 93.94 96 ASN A C 1
ATOM 793 O O . ASN A 1 96 ? -17.305 2.687 15.480 1.00 93.94 96 ASN A O 1
ATOM 797 N N . TRP A 1 97 ? -17.095 4.009 13.675 1.00 94.25 97 TRP A N 1
ATOM 798 C CA . TRP A 1 97 ? -18.160 4.932 14.055 1.00 94.25 97 TRP A CA 1
ATOM 799 C C . TRP A 1 97 ? -19.504 4.209 14.202 1.00 94.25 97 TRP A C 1
ATOM 801 O O . TRP A 1 97 ? -20.200 4.389 15.197 1.00 94.25 97 TRP A O 1
ATOM 811 N N . HIS A 1 98 ? -19.846 3.306 13.280 1.00 93.25 98 HIS A N 1
ATOM 812 C CA . HIS A 1 98 ? -21.061 2.497 13.403 1.00 93.25 98 HIS A CA 1
ATOM 813 C C . HIS A 1 98 ? -21.043 1.522 14.588 1.00 93.25 98 HIS A C 1
ATOM 815 O O . HIS A 1 98 ? -22.108 1.204 15.118 1.00 93.25 98 HIS A O 1
ATOM 821 N N . LEU A 1 99 ? -19.875 1.024 15.001 1.00 92.19 99 LEU A N 1
ATOM 822 C CA . LEU A 1 99 ? -19.746 0.186 16.199 1.00 92.19 99 LEU A CA 1
ATOM 823 C C . LEU A 1 99 ? -19.977 1.000 17.477 1.00 92.19 99 LEU A C 1
ATOM 825 O O . LEU A 1 99 ? -20.691 0.536 18.365 1.00 92.19 99 LEU A O 1
ATOM 829 N N . GLU A 1 100 ? -19.462 2.229 17.527 1.00 91.44 100 GLU A N 1
ATOM 830 C CA . GLU A 1 100 ? -19.687 3.158 18.642 1.00 91.44 100 GLU A CA 1
ATOM 831 C C . GLU A 1 100 ? -21.176 3.477 18.806 1.00 91.44 100 GLU A C 1
ATOM 833 O O . GLU A 1 100 ? -21.702 3.406 19.915 1.00 91.44 100 GLU A O 1
ATOM 838 N N . GLN A 1 101 ? -21.888 3.716 17.699 1.00 92.38 101 GLN A N 1
ATOM 839 C CA . GLN A 1 101 ? -23.340 3.942 17.724 1.00 92.38 101 GLN A CA 1
ATOM 840 C C . GLN A 1 101 ? -24.139 2.728 18.221 1.00 92.38 101 GLN A C 1
ATOM 842 O O . GLN A 1 101 ? -25.250 2.875 18.720 1.00 92.38 101 GLN A O 1
ATOM 847 N N . LYS A 1 102 ? -23.583 1.517 18.112 1.00 91.81 102 LYS A N 1
ATOM 848 C CA . LYS A 1 102 ? -24.183 0.287 18.653 1.00 91.81 102 LYS A CA 1
ATOM 849 C C . LYS A 1 102 ? -23.840 0.047 20.128 1.00 91.81 102 LYS A C 1
ATOM 851 O O . LYS A 1 102 ? -24.179 -1.008 20.656 1.00 91.81 102 LYS A O 1
ATOM 856 N N . GLY A 1 103 ? -23.138 0.975 20.782 1.00 90.50 103 GLY A N 1
ATOM 857 C CA . GLY A 1 103 ? -22.686 0.830 22.168 1.00 90.50 103 GLY A CA 1
ATOM 858 C C . GLY A 1 103 ? -21.519 -0.147 22.346 1.00 90.50 103 GLY A C 1
ATOM 859 O O . GLY A 1 103 ? -21.189 -0.513 23.474 1.00 90.50 103 GLY A O 1
ATOM 860 N N . ILE A 1 104 ? -20.876 -0.584 21.257 1.00 88.75 104 ILE A N 1
ATOM 861 C CA . ILE A 1 104 ? -19.698 -1.451 21.327 1.00 88.75 104 ILE A CA 1
ATOM 862 C C . ILE A 1 104 ? -18.501 -0.553 21.626 1.00 88.75 104 ILE A C 1
ATOM 864 O O . ILE A 1 104 ? -18.194 0.349 20.857 1.00 88.75 104 ILE A O 1
ATOM 868 N N . SER A 1 105 ? -17.829 -0.785 22.752 1.00 85.62 105 SER A N 1
ATOM 869 C CA . SER A 1 105 ? -16.674 0.026 23.151 1.00 85.62 105 SER A CA 1
ATOM 870 C C . SER A 1 105 ? -15.396 -0.368 22.393 1.00 85.62 105 SER A C 1
ATOM 872 O O . SER A 1 105 ? -15.204 -1.544 22.062 1.00 85.62 105 SER A O 1
ATOM 874 N N . PRO A 1 106 ? -14.484 0.588 22.127 1.00 84.94 106 PRO A N 1
ATOM 875 C CA . PRO A 1 106 ? -13.231 0.298 21.446 1.00 84.94 106 PRO A CA 1
ATOM 876 C C . PRO A 1 106 ? -12.330 -0.618 22.290 1.00 84.94 106 PRO A C 1
ATOM 878 O O . PRO A 1 106 ? -12.266 -0.487 23.517 1.00 84.94 106 PRO A O 1
ATOM 881 N N . PRO A 1 107 ? -11.566 -1.526 21.655 1.00 83.56 107 PRO A N 1
ATOM 882 C CA . PRO A 1 107 ? -10.689 -2.436 22.377 1.00 83.56 107 PRO A CA 1
ATOM 883 C C . PRO A 1 107 ? -9.583 -1.669 23.118 1.00 83.56 107 PRO A C 1
ATOM 885 O O . PRO A 1 107 ? -8.852 -0.871 22.525 1.00 83.56 107 PRO A O 1
ATOM 888 N N . LYS A 1 108 ? -9.398 -1.968 24.414 1.00 75.62 108 LYS A N 1
ATOM 889 C CA . LYS A 1 108 ? -8.352 -1.350 25.261 1.00 75.62 108 LYS A CA 1
ATOM 890 C C . LYS A 1 108 ? -6.933 -1.600 24.733 1.00 75.62 108 LYS A C 1
ATOM 892 O O . LYS A 1 108 ? -6.047 -0.768 24.912 1.00 75.62 108 LYS A O 1
ATOM 897 N N . LYS A 1 109 ? -6.706 -2.740 24.072 1.00 71.00 109 LYS A N 1
ATOM 898 C CA . LYS A 1 109 ? -5.446 -3.064 23.391 1.00 71.00 109 LYS A CA 1
ATOM 899 C C . LYS A 1 109 ? -5.640 -2.948 21.884 1.00 71.00 109 LYS A C 1
ATOM 901 O O . LYS A 1 109 ? -6.358 -3.739 21.282 1.00 71.00 109 LYS A O 1
ATOM 906 N N . LYS A 1 110 ? -4.965 -1.977 21.268 1.00 67.56 110 LYS A N 1
ATOM 907 C CA . LYS A 1 110 ? -4.923 -1.851 19.806 1.00 67.56 110 LYS A CA 1
ATOM 908 C C . LYS A 1 110 ? -4.095 -2.988 19.207 1.00 67.56 110 LYS A C 1
ATOM 910 O O . LYS A 1 110 ? -3.090 -3.395 19.795 1.00 67.56 110 LYS A O 1
ATOM 915 N N . ALA A 1 111 ? -4.485 -3.455 18.021 1.00 64.69 111 ALA A N 1
ATOM 916 C CA . ALA A 1 111 ? -3.710 -4.425 17.254 1.00 64.69 111 ALA A CA 1
ATOM 917 C C . ALA A 1 111 ? -2.272 -3.909 17.069 1.00 64.69 111 ALA A C 1
ATOM 919 O O . ALA A 1 111 ? -2.029 -2.874 16.448 1.00 64.69 111 ALA A O 1
ATOM 920 N N . SER A 1 112 ? -1.317 -4.603 17.691 1.00 63.09 112 SER A N 1
ATOM 921 C CA . SER A 1 112 ? 0.068 -4.139 17.806 1.00 63.09 112 SER A CA 1
ATOM 922 C C . SER A 1 112 ? 0.945 -4.593 16.632 1.00 63.09 112 SER A C 1
ATOM 924 O O . SER A 1 112 ? 1.943 -3.937 16.328 1.00 63.09 112 SER A O 1
ATOM 926 N N . LEU A 1 113 ? 0.566 -5.686 15.965 1.00 70.75 113 LEU A N 1
ATOM 927 C CA . LEU A 1 113 ? 1.447 -6.413 15.052 1.00 70.75 113 LEU A CA 1
ATOM 928 C C . LEU A 1 113 ? 1.506 -5.847 13.628 1.00 70.75 113 LEU A C 1
ATOM 930 O O . LEU A 1 113 ? 2.454 -6.145 12.911 1.00 70.75 113 LEU A O 1
ATOM 934 N N . THR A 1 114 ? 0.532 -5.035 13.205 1.00 68.19 114 THR A N 1
ATOM 935 C CA . THR A 1 114 ? 0.402 -4.657 11.787 1.00 68.19 114 THR A CA 1
ATOM 936 C C . THR A 1 114 ? 1.627 -3.919 11.252 1.00 68.19 114 THR A C 1
ATOM 938 O O . THR A 1 114 ? 2.056 -4.190 10.141 1.00 68.19 114 THR A O 1
ATOM 941 N N . GLY A 1 115 ? 2.235 -3.038 12.053 1.00 72.44 115 GLY A N 1
ATOM 942 C CA . GLY A 1 115 ? 3.455 -2.337 11.641 1.00 72.44 115 GLY A CA 1
ATOM 943 C C . GLY A 1 115 ? 4.652 -3.275 11.459 1.00 72.44 115 GLY A C 1
ATOM 944 O O . GLY A 1 115 ? 5.431 -3.089 10.535 1.00 72.44 115 GLY A O 1
ATOM 945 N N . ILE A 1 116 ? 4.774 -4.305 12.303 1.00 79.19 116 ILE A N 1
ATOM 946 C CA . ILE A 1 116 ? 5.873 -5.282 12.239 1.00 79.19 116 ILE A CA 1
ATOM 947 C C . ILE A 1 116 ? 5.730 -6.136 10.981 1.00 79.19 116 ILE A C 1
ATOM 949 O O . ILE A 1 116 ? 6.690 -6.296 10.238 1.00 79.19 116 ILE A O 1
ATOM 953 N N . LEU A 1 117 ? 4.520 -6.643 10.723 1.00 78.00 117 LEU A N 1
ATOM 954 C CA . LEU A 1 117 ? 4.233 -7.442 9.531 1.00 78.00 117 LEU A CA 1
ATOM 955 C C . LEU A 1 117 ? 4.407 -6.627 8.250 1.00 78.00 117 LEU A C 1
ATOM 957 O O . LEU A 1 117 ? 4.990 -7.117 7.293 1.00 78.00 117 LEU A O 1
ATOM 961 N N . PHE A 1 118 ? 3.956 -5.372 8.243 1.00 77.00 118 PHE A N 1
ATOM 962 C CA . PHE A 1 118 ? 4.185 -4.479 7.114 1.00 77.00 118 PHE A CA 1
ATOM 963 C C . PHE A 1 118 ? 5.683 -4.215 6.898 1.00 77.00 118 PHE A C 1
ATOM 965 O O . PHE A 1 118 ? 6.158 -4.328 5.774 1.00 77.00 118 PHE A O 1
ATOM 972 N N . GLY A 1 119 ? 6.446 -3.947 7.966 1.00 79.75 119 GLY A N 1
ATOM 973 C CA . GLY A 1 119 ? 7.906 -3.823 7.894 1.00 79.75 119 GLY A CA 1
ATOM 974 C C . GLY A 1 119 ? 8.577 -5.081 7.336 1.00 79.75 119 GLY A C 1
ATOM 975 O O . GLY A 1 119 ? 9.483 -4.974 6.516 1.00 79.75 119 GLY A O 1
ATOM 976 N N . LEU A 1 120 ? 8.079 -6.263 7.702 1.00 83.06 120 LEU A N 1
ATOM 977 C CA . LEU A 1 120 ? 8.556 -7.538 7.172 1.00 83.06 120 LEU A CA 1
ATOM 978 C C . LEU A 1 120 ? 8.279 -7.675 5.668 1.00 83.06 120 LEU A C 1
ATOM 980 O O . LEU A 1 120 ? 9.190 -7.995 4.912 1.00 83.06 120 LEU A O 1
ATOM 984 N N . VAL A 1 121 ? 7.059 -7.363 5.220 1.00 80.31 121 VAL A N 1
ATOM 985 C CA . VAL A 1 121 ? 6.686 -7.390 3.794 1.00 80.31 121 VAL A CA 1
ATOM 986 C C . VAL A 1 121 ? 7.526 -6.401 2.983 1.00 80.31 121 VAL A C 1
ATOM 988 O O . VAL A 1 121 ? 8.055 -6.765 1.935 1.00 80.31 121 VAL A O 1
ATOM 991 N N . VAL A 1 122 ? 7.691 -5.167 3.465 1.00 80.56 122 VAL A N 1
ATOM 992 C CA . VAL A 1 122 ? 8.506 -4.146 2.789 1.00 80.56 122 VAL A CA 1
ATOM 993 C C . VAL A 1 122 ? 9.970 -4.575 2.717 1.00 80.56 122 VAL A C 1
ATOM 995 O O . VAL A 1 122 ? 10.560 -4.529 1.640 1.00 80.56 122 VAL A O 1
ATOM 998 N N . GLY A 1 123 ? 10.542 -5.049 3.826 1.00 82.56 123 GLY A N 1
ATOM 999 C CA . GLY A 1 123 ? 11.926 -5.518 3.864 1.00 82.56 123 GLY A CA 1
ATOM 1000 C C . GLY A 1 123 ? 12.169 -6.721 2.951 1.00 82.56 123 GLY A C 1
ATOM 1001 O O . GLY A 1 123 ? 13.196 -6.773 2.281 1.00 82.56 123 GLY A O 1
ATOM 1002 N N . MET A 1 124 ? 11.211 -7.646 2.846 1.00 83.44 124 MET A N 1
ATOM 1003 C CA . MET A 1 124 ? 11.308 -8.774 1.915 1.00 83.44 124 MET A CA 1
ATOM 1004 C C . MET A 1 124 ? 11.291 -8.326 0.456 1.00 83.44 124 MET A C 1
ATOM 1006 O O . MET A 1 124 ? 12.165 -8.734 -0.305 1.00 83.44 124 MET A O 1
ATOM 1010 N N . ASN A 1 125 ? 10.346 -7.463 0.070 1.00 79.06 125 ASN A N 1
ATOM 1011 C CA . ASN A 1 125 ? 10.300 -6.923 -1.291 1.00 79.06 125 ASN A CA 1
ATOM 1012 C C . ASN A 1 125 ? 11.597 -6.183 -1.627 1.00 79.06 125 ASN A C 1
ATOM 1014 O O . ASN A 1 125 ? 12.195 -6.430 -2.667 1.00 79.06 125 ASN A O 1
ATOM 1018 N N . PHE A 1 126 ? 12.079 -5.341 -0.713 1.00 78.50 126 PHE A N 1
ATOM 1019 C CA . PHE A 1 126 ? 13.338 -4.629 -0.882 1.00 78.50 126 PHE A CA 1
ATOM 1020 C C . PHE A 1 126 ? 14.530 -5.580 -1.042 1.00 78.50 126 PHE A C 1
ATOM 1022 O O . PHE A 1 126 ? 15.286 -5.438 -1.996 1.00 78.50 126 PHE A O 1
ATOM 1029 N N . GLY A 1 127 ? 14.677 -6.589 -0.177 1.00 77.94 127 GLY A N 1
ATOM 1030 C CA . GLY A 1 127 ? 15.791 -7.539 -0.248 1.00 77.94 127 GLY A CA 1
ATOM 1031 C C . GLY A 1 127 ? 15.815 -8.377 -1.533 1.00 77.94 127 GLY A C 1
ATOM 1032 O O . GLY A 1 127 ? 16.897 -8.726 -2.005 1.00 77.94 127 GLY A O 1
ATOM 1033 N N . PHE A 1 128 ? 14.655 -8.626 -2.155 1.00 75.00 128 PHE A N 1
ATOM 1034 C CA . PHE A 1 128 ? 14.585 -9.249 -3.482 1.00 75.00 128 PHE A CA 1
ATOM 1035 C C . PHE A 1 128 ? 15.224 -8.387 -4.575 1.00 75.00 128 PHE A C 1
ATOM 1037 O O . PHE A 1 128 ? 15.892 -8.936 -5.442 1.00 75.00 128 PHE A O 1
ATOM 1044 N N . TYR A 1 129 ? 15.068 -7.063 -4.544 1.00 67.69 129 TYR A N 1
ATOM 1045 C CA . TYR A 1 129 ? 15.666 -6.170 -5.549 1.00 67.69 129 TYR A CA 1
ATOM 1046 C C . TYR A 1 129 ? 17.093 -5.744 -5.180 1.00 67.69 129 TYR A C 1
ATOM 1048 O O . TYR A 1 129 ? 17.947 -5.587 -6.049 1.00 67.69 129 TYR A O 1
ATOM 1056 N N . TRP A 1 130 ? 17.384 -5.629 -3.884 1.00 69.25 130 TRP A N 1
ATOM 1057 C CA . TRP A 1 130 ? 18.664 -5.147 -3.366 1.00 69.25 130 TRP A CA 1
ATOM 1058 C C . TRP A 1 130 ? 19.834 -6.114 -3.594 1.00 69.25 130 TRP A C 1
ATOM 1060 O O . TRP A 1 130 ? 20.987 -5.687 -3.579 1.00 69.25 130 TRP A O 1
ATOM 1070 N N . HIS A 1 131 ? 19.568 -7.405 -3.851 1.00 66.62 131 HIS A N 1
ATOM 1071 C CA . HIS A 1 131 ? 20.633 -8.380 -4.139 1.00 66.62 131 HIS A CA 1
ATOM 1072 C C . HIS A 1 131 ? 21.462 -8.005 -5.380 1.00 66.62 131 HIS A C 1
ATOM 1074 O O . HIS A 1 131 ? 22.641 -8.329 -5.442 1.00 66.62 131 HIS A O 1
ATOM 1080 N N . HIS A 1 132 ? 20.875 -7.273 -6.333 1.00 60.56 132 HIS A N 1
ATOM 1081 C CA . HIS A 1 132 ? 21.540 -6.885 -7.577 1.00 60.56 132 HIS A CA 1
ATOM 1082 C C . HIS A 1 132 ? 22.537 -5.721 -7.406 1.00 60.56 132 HIS A C 1
ATOM 1084 O O . HIS A 1 132 ? 23.384 -5.507 -8.266 1.00 60.56 132 HIS A O 1
ATOM 1090 N N . PHE A 1 133 ? 22.452 -4.976 -6.299 1.00 57.12 133 PHE A N 1
ATOM 1091 C CA . PHE A 1 133 ? 23.250 -3.768 -6.056 1.00 57.12 133 PHE A CA 1
ATOM 1092 C C . PHE A 1 133 ? 24.538 -3.997 -5.271 1.00 57.12 133 PHE A C 1
ATOM 1094 O O . PHE A 1 133 ? 25.431 -3.149 -5.288 1.00 57.12 133 PHE A O 1
ATOM 1101 N N . PHE A 1 134 ? 24.626 -5.089 -4.511 1.00 56.38 134 PHE A N 1
ATOM 1102 C CA . PHE A 1 134 ? 25.700 -5.265 -3.541 1.00 56.38 134 PHE A CA 1
ATOM 1103 C C . PHE A 1 134 ? 26.817 -6.175 -4.050 1.00 56.38 134 PHE A C 1
ATOM 1105 O O . PHE A 1 134 ? 26.593 -7.260 -4.573 1.00 56.38 134 PHE A O 1
ATOM 1112 N N . PHE A 1 135 ? 28.053 -5.746 -3.787 1.00 55.16 135 PHE A N 1
ATOM 1113 C CA . PHE A 1 135 ? 29.299 -6.493 -3.966 1.00 55.16 135 PHE A CA 1
ATOM 1114 C C . PHE A 1 135 ? 29.428 -7.668 -2.968 1.00 55.16 135 PHE A C 1
ATOM 1116 O O . PHE A 1 135 ? 30.414 -7.759 -2.230 1.00 55.16 135 PHE A O 1
ATOM 1123 N N . TYR A 1 136 ? 28.457 -8.576 -2.890 1.00 56.53 136 TYR A N 1
ATOM 1124 C CA . TYR A 1 136 ? 28.575 -9.780 -2.052 1.00 56.53 136 TYR A CA 1
ATOM 1125 C C . TYR A 1 136 ? 29.725 -10.694 -2.508 1.00 56.53 136 TYR A C 1
ATOM 1127 O O . TYR A 1 136 ? 30.338 -11.376 -1.683 1.00 56.53 136 TYR A O 1
ATOM 1135 N N . GLU A 1 137 ? 30.143 -10.600 -3.776 1.00 54.91 137 GLU A N 1
ATOM 1136 C CA . GLU A 1 137 ? 31.368 -11.242 -4.268 1.00 54.91 137 GLU A CA 1
ATOM 1137 C C . GLU A 1 137 ? 32.638 -10.788 -3.526 1.00 54.91 137 GLU A C 1
ATOM 1139 O O . GLU A 1 137 ? 33.608 -11.544 -3.427 1.00 54.91 137 GLU A O 1
ATOM 1144 N N . LYS A 1 138 ? 32.633 -9.579 -2.947 1.00 58.84 138 LYS A N 1
ATOM 1145 C CA . LYS A 1 138 ? 33.794 -8.977 -2.274 1.00 58.84 138 LYS A CA 1
ATOM 1146 C C . LYS A 1 138 ? 34.017 -9.521 -0.861 1.00 58.84 138 LYS A C 1
ATOM 1148 O O . LYS A 1 138 ? 35.136 -9.465 -0.356 1.00 58.84 138 LYS A O 1
ATOM 1153 N N . PHE A 1 139 ? 32.988 -10.093 -0.230 1.00 64.31 139 PHE A N 1
ATOM 1154 C CA . PHE A 1 139 ? 33.066 -10.651 1.122 1.00 64.31 139 PHE A CA 1
ATOM 1155 C C . PHE A 1 139 ? 32.558 -12.095 1.146 1.00 64.31 139 PHE A C 1
ATOM 1157 O O . PHE A 1 139 ? 31.363 -12.356 1.236 1.00 64.31 139 PHE A O 1
ATOM 1164 N N . ARG A 1 140 ? 33.494 -13.056 1.152 1.00 61.78 140 ARG A N 1
ATOM 1165 C CA . ARG A 1 140 ? 33.220 -14.507 1.085 1.00 61.78 140 ARG A CA 1
ATOM 1166 C C . ARG A 1 140 ? 32.220 -15.014 2.145 1.00 61.78 140 ARG A C 1
ATOM 1168 O O . ARG A 1 140 ? 31.530 -15.992 1.882 1.00 61.78 140 ARG A O 1
ATOM 1175 N N . MET A 1 141 ? 32.107 -14.354 3.304 1.00 63.34 141 MET A N 1
ATOM 1176 C CA . MET A 1 141 ? 31.139 -14.706 4.359 1.00 63.34 141 MET A CA 1
ATOM 1177 C C . MET A 1 141 ? 29.683 -14.314 4.054 1.00 63.34 141 MET A C 1
ATOM 1179 O O . MET A 1 141 ? 28.779 -14.899 4.641 1.00 63.34 141 MET A O 1
ATOM 1183 N N . LEU A 1 142 ? 29.431 -13.357 3.157 1.00 67.62 142 LEU A N 1
ATOM 1184 C CA . LEU A 1 142 ? 28.082 -12.850 2.870 1.00 67.62 142 LEU A CA 1
ATOM 1185 C C . LEU A 1 142 ? 27.451 -13.472 1.614 1.00 67.62 142 LEU A C 1
ATOM 1187 O O . LEU A 1 142 ? 26.331 -13.115 1.273 1.00 67.62 142 LEU A O 1
ATOM 1191 N N . ARG A 1 143 ? 28.105 -14.452 0.973 1.00 66.62 143 ARG A N 1
ATOM 1192 C CA . ARG A 1 143 ? 27.593 -15.135 -0.235 1.00 66.62 143 ARG A CA 1
ATOM 1193 C C . ARG A 1 143 ? 26.221 -15.782 -0.075 1.00 66.62 143 ARG A C 1
ATOM 1195 O O . ARG A 1 143 ? 25.507 -15.959 -1.048 1.00 66.62 143 ARG A O 1
ATOM 1202 N N . PHE A 1 144 ? 25.823 -16.169 1.136 1.00 70.31 144 PHE A N 1
ATOM 1203 C CA . PHE A 1 144 ? 24.482 -16.728 1.334 1.00 70.31 144 PHE A CA 1
ATOM 1204 C C . PHE A 1 144 ? 23.375 -15.672 1.143 1.00 70.31 144 PHE A C 1
ATOM 1206 O O . PHE A 1 144 ? 22.235 -16.044 0.876 1.00 70.31 144 PHE A O 1
ATOM 1213 N N . LEU A 1 145 ? 23.704 -14.374 1.244 1.00 67.94 145 LEU A N 1
ATOM 1214 C CA . LEU A 1 145 ? 22.806 -13.251 0.950 1.00 67.94 145 LEU A CA 1
ATOM 1215 C C . LEU A 1 145 ? 22.701 -12.949 -0.552 1.00 67.94 145 LEU A C 1
ATOM 1217 O O . LEU A 1 145 ? 21.827 -12.179 -0.931 1.00 67.94 145 LEU A O 1
ATOM 1221 N N . ASP A 1 146 ? 23.518 -13.579 -1.405 1.00 69.12 146 ASP A N 1
ATOM 1222 C CA . ASP A 1 146 ? 23.319 -13.529 -2.863 1.00 69.12 146 ASP A CA 1
ATOM 1223 C C . ASP A 1 146 ? 22.037 -14.243 -3.284 1.00 69.12 146 ASP A C 1
ATOM 1225 O O . ASP A 1 146 ? 21.441 -13.915 -4.307 1.00 69.12 146 ASP A O 1
ATOM 1229 N N . ILE A 1 147 ? 21.582 -15.216 -2.487 1.00 74.00 147 ILE A N 1
ATOM 1230 C CA . ILE A 1 147 ? 20.317 -15.901 -2.727 1.00 74.00 147 ILE A CA 1
ATOM 1231 C C . ILE A 1 147 ? 19.193 -14.881 -2.481 1.00 74.00 147 ILE A C 1
ATOM 1233 O O . ILE A 1 147 ? 18.996 -14.482 -1.327 1.00 74.00 147 ILE A O 1
ATOM 1237 N N . PRO A 1 148 ? 18.394 -14.500 -3.502 1.00 73.06 148 PRO A N 1
ATOM 1238 C CA . PRO A 1 148 ? 17.406 -13.423 -3.372 1.00 73.06 148 PRO A CA 1
ATOM 1239 C C . PRO A 1 148 ? 16.411 -13.660 -2.230 1.00 73.06 148 PRO A C 1
ATOM 1241 O O . PRO A 1 148 ? 16.044 -12.739 -1.506 1.00 73.06 148 PRO A O 1
ATOM 1244 N N . VAL A 1 149 ? 16.042 -14.925 -2.011 1.00 70.94 149 VAL A N 1
ATOM 1245 C CA . VAL A 1 149 ? 15.153 -15.357 -0.924 1.00 70.94 149 VAL A CA 1
ATOM 1246 C C . VAL A 1 149 ? 15.787 -15.144 0.455 1.00 70.94 149 VAL A C 1
ATOM 1248 O O . VAL A 1 149 ? 15.110 -14.693 1.378 1.00 70.94 149 VAL A O 1
ATOM 1251 N N . MET A 1 150 ? 17.079 -15.447 0.612 1.00 75.69 150 MET A N 1
ATOM 1252 C CA . MET A 1 150 ? 17.786 -15.240 1.881 1.00 75.69 150 MET A CA 1
ATOM 1253 C C . MET A 1 150 ? 17.970 -13.750 2.163 1.00 75.69 150 MET A C 1
ATOM 1255 O O . MET A 1 150 ? 17.756 -13.314 3.293 1.00 75.69 150 MET A O 1
ATOM 1259 N N . ASN A 1 151 ? 18.280 -12.957 1.134 1.00 79.00 151 ASN A N 1
ATOM 1260 C CA . ASN A 1 151 ? 18.395 -11.510 1.268 1.00 79.00 151 ASN A CA 1
ATOM 1261 C C . ASN A 1 151 ? 17.064 -10.866 1.668 1.00 79.00 151 ASN A C 1
ATOM 1263 O O . ASN A 1 151 ? 16.995 -10.094 2.624 1.00 79.00 151 ASN A O 1
ATOM 1267 N N . ALA A 1 152 ? 15.983 -11.247 0.984 1.00 80.12 152 ALA A N 1
ATOM 1268 C CA . ALA A 1 152 ? 14.624 -10.841 1.316 1.00 80.12 152 ALA A CA 1
ATOM 1269 C C . ALA A 1 152 ? 14.274 -11.171 2.770 1.00 80.12 152 ALA A C 1
ATOM 1271 O O . ALA A 1 152 ? 13.754 -10.324 3.493 1.00 80.12 152 ALA A O 1
ATOM 1272 N N . PHE A 1 153 ? 14.598 -12.377 3.237 1.00 80.44 153 PHE A N 1
ATOM 1273 C CA . PHE A 1 153 ? 14.320 -12.763 4.616 1.00 80.44 153 PHE A CA 1
ATOM 1274 C C . PHE A 1 153 ? 15.099 -11.911 5.629 1.00 80.44 153 PHE A C 1
ATOM 1276 O O . PHE A 1 153 ? 14.529 -11.435 6.611 1.00 80.44 153 PHE A O 1
ATOM 1283 N N . VAL A 1 154 ? 16.385 -11.657 5.369 1.00 83.75 154 VAL A N 1
ATOM 1284 C CA . VAL A 1 154 ? 17.241 -10.847 6.246 1.00 83.75 154 VAL A CA 1
ATOM 1285 C C . VAL A 1 154 ? 16.781 -9.392 6.293 1.00 83.75 154 VAL A C 1
ATOM 1287 O O . VAL A 1 154 ? 16.577 -8.862 7.386 1.00 83.75 154 VAL A O 1
ATOM 1290 N N . PHE A 1 155 ? 16.524 -8.758 5.148 1.00 83.19 155 PHE A N 1
ATOM 1291 C CA . PHE A 1 155 ? 15.974 -7.402 5.123 1.00 83.19 155 PHE A CA 1
ATOM 1292 C C . PHE A 1 155 ? 14.568 -7.338 5.733 1.00 83.19 155 PHE A C 1
ATOM 1294 O O . PHE A 1 155 ? 14.270 -6.401 6.472 1.00 83.19 155 PHE A O 1
ATOM 1301 N N . GLY A 1 156 ? 13.729 -8.355 5.520 1.00 84.81 156 GLY A N 1
ATOM 1302 C CA . GLY A 1 156 ? 12.432 -8.498 6.184 1.00 84.81 156 GLY A CA 1
ATOM 1303 C C . GLY A 1 156 ? 12.548 -8.460 7.709 1.00 84.81 156 GLY A C 1
ATOM 1304 O O . GLY A 1 156 ? 11.843 -7.695 8.371 1.00 84.81 156 GLY A O 1
ATOM 1305 N N . LEU A 1 157 ? 13.482 -9.225 8.279 1.00 86.56 157 LEU A N 1
ATOM 1306 C CA . LEU A 1 157 ? 13.748 -9.217 9.718 1.00 86.56 157 LEU A CA 1
ATOM 1307 C C . LEU A 1 157 ? 14.318 -7.877 10.199 1.00 86.56 157 LEU A C 1
ATOM 1309 O O . LEU A 1 157 ? 13.867 -7.369 11.226 1.00 86.56 157 LEU A O 1
ATOM 1313 N N . ILE A 1 158 ? 15.257 -7.274 9.462 1.00 86.81 158 ILE A N 1
ATOM 1314 C CA . ILE A 1 158 ? 15.849 -5.972 9.811 1.00 86.81 158 ILE A CA 1
ATOM 1315 C C . ILE A 1 158 ? 14.768 -4.890 9.891 1.00 86.81 158 ILE A C 1
ATOM 1317 O O . ILE A 1 158 ? 14.665 -4.196 10.904 1.00 86.81 158 ILE A O 1
ATOM 1321 N N . PHE A 1 159 ? 13.924 -4.766 8.865 1.00 84.25 159 PHE A N 1
ATOM 1322 C CA . PHE A 1 159 ? 12.850 -3.772 8.854 1.00 84.25 159 PHE A CA 1
ATOM 1323 C C . PHE A 1 159 ? 11.791 -4.061 9.926 1.00 84.25 159 PHE A C 1
ATOM 1325 O O . PHE A 1 159 ? 11.316 -3.132 10.581 1.00 84.25 159 PHE A O 1
ATOM 1332 N N . ALA A 1 160 ? 11.456 -5.329 10.181 1.00 83.81 160 ALA A N 1
ATOM 1333 C CA . ALA A 1 160 ? 10.550 -5.704 11.266 1.00 83.81 160 ALA A CA 1
ATOM 1334 C C . ALA A 1 160 ? 11.096 -5.302 12.652 1.00 83.81 160 ALA A C 1
ATOM 1336 O O . ALA A 1 160 ? 10.367 -4.719 13.463 1.00 83.81 160 ALA A O 1
ATOM 1337 N N . LEU A 1 161 ? 12.383 -5.565 12.917 1.00 86.31 161 LEU A N 1
ATOM 1338 C CA . LEU A 1 161 ? 13.079 -5.154 14.141 1.00 86.31 161 LEU A CA 1
ATOM 1339 C C . LEU A 1 161 ? 13.124 -3.624 14.267 1.00 86.31 161 LEU A C 1
ATOM 1341 O O . LEU A 1 161 ? 12.795 -3.081 15.323 1.00 86.31 161 LEU A O 1
ATOM 1345 N N . TRP A 1 162 ? 13.452 -2.921 13.183 1.00 85.19 162 TRP A N 1
ATOM 1346 C CA . TRP A 1 162 ? 13.506 -1.459 13.156 1.00 85.19 162 TRP A CA 1
ATOM 1347 C C . TRP A 1 162 ? 12.148 -0.815 13.468 1.00 85.19 162 TRP A C 1
ATOM 1349 O O . TRP A 1 162 ? 12.067 0.127 14.265 1.00 85.19 162 TRP A O 1
ATOM 1359 N N . VAL A 1 163 ? 11.056 -1.353 12.914 1.00 83.62 163 VAL A N 1
ATOM 1360 C CA . VAL A 1 163 ? 9.696 -0.895 13.237 1.00 83.62 163 VAL A CA 1
ATOM 1361 C C . VAL A 1 163 ? 9.354 -1.169 14.705 1.00 83.62 163 VAL A C 1
ATOM 1363 O O . VAL A 1 163 ? 8.737 -0.321 15.357 1.00 83.62 163 VAL A O 1
ATOM 1366 N N . MET A 1 164 ? 9.759 -2.318 15.259 1.00 82.50 164 MET A N 1
ATOM 1367 C CA . MET A 1 164 ? 9.563 -2.610 16.684 1.00 82.50 164 MET A CA 1
ATOM 1368 C C . MET A 1 164 ? 10.279 -1.607 17.588 1.00 82.50 164 MET A C 1
ATOM 1370 O O . MET A 1 164 ? 9.659 -1.093 18.524 1.00 82.50 164 MET A O 1
ATOM 1374 N N . GLU A 1 165 ? 11.546 -1.306 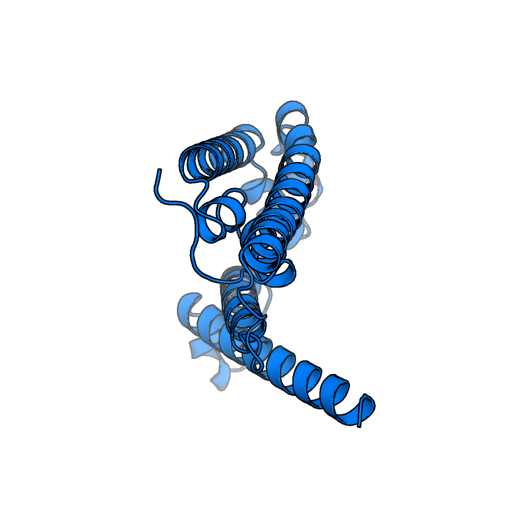17.314 1.00 83.25 165 GLU A N 1
ATOM 1375 C CA . GLU A 1 165 ? 12.327 -0.359 18.115 1.00 83.25 165 GLU A CA 1
ATOM 1376 C C . GLU A 1 165 ? 11.780 1.064 18.006 1.00 83.25 165 GLU A C 1
ATOM 1378 O O . GLU A 1 165 ? 11.552 1.728 19.021 1.00 83.25 165 GLU A O 1
ATOM 1383 N N . SER A 1 166 ? 11.424 1.492 16.794 1.00 81.12 166 SER A N 1
ATOM 1384 C CA . SER A 1 166 ? 10.774 2.783 16.561 1.00 81.12 166 SER A CA 1
ATOM 1385 C C . SER A 1 166 ? 9.463 2.891 17.348 1.00 81.12 166 SER A C 1
ATOM 1387 O O . SER A 1 166 ? 9.204 3.885 18.030 1.00 81.12 166 SER A O 1
ATOM 1389 N N . LYS A 1 167 ? 8.644 1.834 17.357 1.00 76.25 167 LYS A N 1
ATOM 1390 C CA . LYS A 1 167 ? 7.399 1.801 18.132 1.00 76.25 167 LYS A CA 1
ATOM 1391 C C . LYS A 1 167 ? 7.646 1.892 19.641 1.00 76.25 167 LYS A C 1
ATOM 1393 O O . LYS A 1 167 ? 6.942 2.643 20.319 1.00 76.25 167 LYS A O 1
ATOM 1398 N N . LYS A 1 168 ? 8.636 1.167 20.177 1.00 77.75 168 LYS A N 1
ATOM 1399 C CA . LYS A 1 168 ? 9.032 1.258 21.597 1.00 77.75 168 LYS A CA 1
ATOM 1400 C C . LYS A 1 168 ? 9.488 2.674 21.956 1.00 77.75 168 LYS A C 1
ATOM 1402 O O . LYS A 1 168 ? 9.081 3.191 22.997 1.00 77.75 168 LYS A O 1
ATOM 1407 N N . PHE A 1 169 ? 10.272 3.309 21.087 1.00 75.75 169 PHE A N 1
ATOM 1408 C CA . PHE A 1 169 ? 10.755 4.677 21.259 1.00 75.75 169 PHE A CA 1
ATOM 1409 C C . PHE A 1 169 ? 9.605 5.694 21.356 1.00 75.75 169 PHE A C 1
ATOM 1411 O O . PHE A 1 169 ? 9.540 6.467 22.313 1.00 75.75 169 PHE A O 1
ATOM 1418 N N . PHE A 1 170 ? 8.638 5.645 20.433 1.00 70.94 170 PHE A N 1
ATOM 1419 C CA . PHE A 1 170 ? 7.477 6.545 20.462 1.00 70.94 170 PHE A CA 1
ATOM 1420 C C . PHE A 1 170 ? 6.538 6.295 21.650 1.00 70.94 170 PHE A C 1
ATOM 1422 O O . PHE A 1 170 ? 5.954 7.242 22.174 1.00 70.94 170 PHE A O 1
ATOM 1429 N N . VAL A 1 171 ? 6.387 5.044 22.101 1.00 72.06 171 VAL A N 1
ATOM 1430 C CA . VAL A 1 171 ? 5.586 4.723 23.296 1.00 72.06 171 VAL A CA 1
ATOM 1431 C C . VAL A 1 171 ? 6.261 5.232 24.571 1.00 72.06 171 VAL A C 1
ATOM 1433 O O . VAL A 1 171 ? 5.571 5.765 25.436 1.00 72.06 171 VAL A O 1
ATOM 1436 N N . ARG A 1 172 ? 7.593 5.121 24.683 1.00 70.00 172 ARG A N 1
ATOM 1437 C CA . ARG A 1 172 ? 8.351 5.665 25.822 1.00 70.00 172 A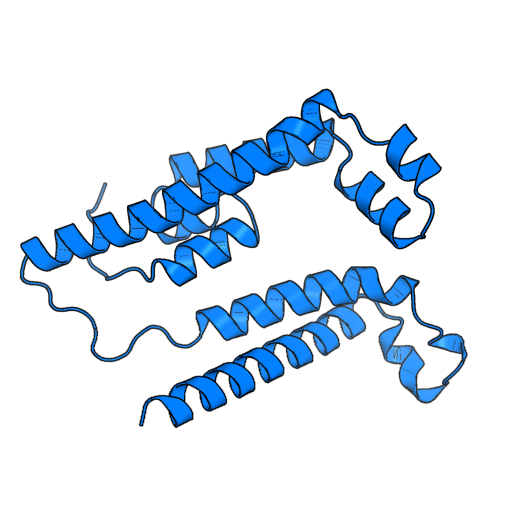RG A CA 1
ATOM 1438 C C . ARG A 1 172 ? 8.242 7.186 25.938 1.00 70.00 172 ARG A C 1
ATOM 1440 O O . ARG A 1 172 ? 8.196 7.669 27.053 1.00 70.00 172 ARG A O 1
ATOM 1447 N N . ARG A 1 173 ? 8.148 7.921 24.823 1.00 66.94 173 ARG A N 1
ATOM 1448 C CA . ARG A 1 173 ? 7.964 9.388 24.826 1.00 66.94 173 ARG A CA 1
ATOM 1449 C C . ARG A 1 173 ? 6.559 9.866 25.214 1.00 66.94 173 ARG A C 1
ATOM 1451 O O . ARG A 1 173 ? 6.373 11.059 25.412 1.00 66.94 173 ARG A O 1
ATOM 1458 N N . LYS A 1 174 ? 5.562 8.976 25.245 1.00 57.56 174 LYS A N 1
ATOM 1459 C CA . LYS A 1 174 ? 4.170 9.308 25.611 1.00 57.56 174 LYS A CA 1
ATOM 1460 C C . LYS A 1 174 ? 3.818 8.959 27.063 1.00 57.56 174 LYS A C 1
ATOM 1462 O O . LYS A 1 174 ? 2.662 9.130 27.443 1.00 57.56 174 LYS A O 1
ATOM 1467 N N . LYS A 1 175 ? 4.771 8.427 27.827 1.00 48.44 175 LYS A N 1
ATOM 1468 C CA . LYS A 1 175 ? 4.689 8.246 29.279 1.00 48.44 175 LYS A CA 1
ATOM 1469 C C . LYS A 1 175 ? 5.517 9.325 29.952 1.00 48.44 175 LYS A C 1
ATOM 1471 O O . LYS A 1 175 ? 5.102 9.723 31.054 1.00 48.44 175 LYS A O 1
#

Sequence (175 aa):
MEKPTNYKSPVAALLWSFALPGFGQFYNGDYLLGFLFMALELTINHQSRLNLAIIYAFQENFENGHHVINYEWGMFYPSVLCFCLWQAFNRAKEINWHLEQKGISPPKKKASLTGILFGLVVGMNFGFYWHHFFFYEKFRMLRFLDIPVMNAFVFGLIFALWVMESKKFFVRRKK

pLDDT: mean 83.95, std 12.28, range [48.44, 97.56]